Protein AF-A0A974DKS0-F1 (afdb_monomer_lite)

Radius of gyration: 15.14 Å; chains: 1; bounding box: 31×24×41 Å

Secondary structure (DSSP,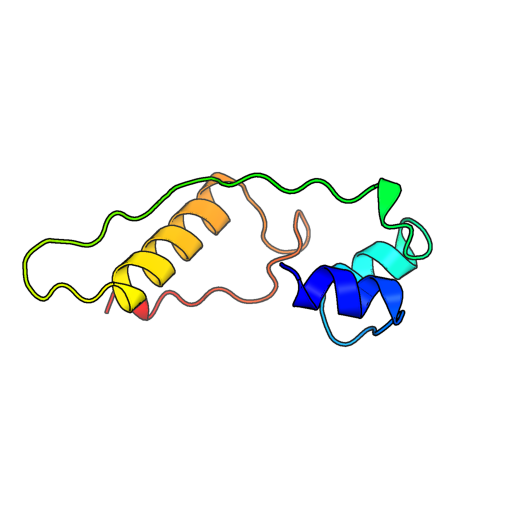 8-state):
-HHHHHHHHTT--SSHHHHHHHHHHTT-GGG---------PPPSS---HHHHHHHHHHHHHHHTT-BTTTSSB-----GGG-

pLDDT: mean 91.58, std 7.36, range [65.62, 97.38]

Organism: Xenopus laevis (NCBI:txid8355)

Sequence (82 aa):
MRDHIYQIASRSETATVSKHFLHCNEGHLSFLRIQGIESIIRMTRGGDRLRKLLQNEVKWIFHLNTREPDGLNVKWDVNCFI

Structure (mmCIF, N/CA/C/O backbone):
data_AF-A0A974DKS0-F1
#
_entry.id   AF-A0A974DKS0-F1
#
loop_
_atom_site.group_PDB
_atom_site.id
_atom_site.type_symbol
_atom_site.label_atom_id
_atom_site.label_alt_id
_atom_site.label_comp_id
_atom_site.label_asym_id
_atom_site.label_entity_id
_atom_site.label_seq_id
_atom_site.pdbx_PDB_ins_code
_atom_site.Cartn_x
_atom_site.Cartn_y
_atom_site.Cartn_z
_atom_site.occupancy
_atom_site.B_iso_or_equiv
_atom_site.auth_seq_id
_atom_site.auth_comp_id
_atom_site.auth_asym_id
_atom_site.auth_atom_id
_atom_site.pdbx_PDB_model_num
ATOM 1 N N . MET A 1 1 ? 3.812 4.775 3.406 1.00 86.50 1 MET A N 1
ATOM 2 C CA . MET A 1 1 ? 3.940 5.380 2.054 1.00 86.50 1 MET A CA 1
ATOM 3 C C . MET A 1 1 ? 5.369 5.707 1.657 1.00 86.50 1 MET A C 1
ATOM 5 O O . MET A 1 1 ? 5.780 5.217 0.616 1.00 86.50 1 MET A O 1
ATOM 9 N N . ARG A 1 2 ? 6.138 6.476 2.446 1.00 92.56 2 ARG A N 1
ATOM 10 C CA . ARG A 1 2 ? 7.559 6.744 2.141 1.00 92.56 2 ARG A CA 1
ATOM 11 C C . ARG A 1 2 ? 8.359 5.455 1.914 1.00 92.56 2 ARG A C 1
ATOM 13 O O . ARG A 1 2 ? 9.112 5.380 0.952 1.00 92.56 2 ARG A O 1
ATOM 20 N N . ASP A 1 3 ? 8.107 4.436 2.732 1.00 94.75 3 ASP A N 1
ATOM 21 C CA . ASP A 1 3 ? 8.791 3.143 2.622 1.00 94.75 3 ASP A CA 1
ATOM 22 C C . ASP A 1 3 ? 8.476 2.418 1.309 1.00 94.75 3 ASP A C 1
ATOM 24 O O . ASP A 1 3 ? 9.385 1.907 0.669 1.00 94.75 3 ASP A O 1
ATOM 28 N N . HIS A 1 4 ? 7.224 2.449 0.837 1.00 93.50 4 HIS A N 1
ATOM 29 C CA . HIS A 1 4 ? 6.869 1.869 -0.465 1.00 93.50 4 HIS A CA 1
ATOM 30 C C . HIS A 1 4 ? 7.539 2.601 -1.629 1.00 93.50 4 HIS A C 1
ATOM 32 O O . HIS A 1 4 ? 8.037 1.953 -2.544 1.00 93.50 4 HIS A O 1
ATOM 38 N N . ILE A 1 5 ? 7.611 3.936 -1.582 1.00 96.25 5 ILE A N 1
ATOM 39 C CA . ILE A 1 5 ? 8.330 4.727 -2.594 1.00 96.25 5 ILE A CA 1
ATOM 40 C C . ILE A 1 5 ? 9.810 4.334 -2.611 1.00 96.25 5 ILE A C 1
ATOM 42 O O . ILE A 1 5 ? 10.377 4.114 -3.678 1.00 96.25 5 ILE A O 1
ATOM 46 N N . TYR A 1 6 ? 10.423 4.208 -1.431 1.00 97.00 6 TYR A N 1
ATOM 47 C CA . TYR A 1 6 ? 11.812 3.780 -1.307 1.00 97.00 6 TYR A CA 1
ATOM 48 C C . TYR A 1 6 ? 12.030 2.356 -1.837 1.00 97.00 6 TYR A C 1
ATOM 50 O O . TYR A 1 6 ? 13.000 2.112 -2.550 1.00 97.00 6 TYR A O 1
ATOM 58 N N . GLN A 1 7 ? 11.126 1.421 -1.545 1.00 97.12 7 GLN A N 1
ATOM 59 C CA . GLN A 1 7 ? 11.205 0.041 -2.035 1.00 97.12 7 GLN A CA 1
ATOM 60 C C . GLN A 1 7 ? 11.122 -0.029 -3.563 1.00 97.12 7 GLN A C 1
ATOM 62 O O . GLN A 1 7 ? 11.943 -0.713 -4.169 1.00 97.12 7 GLN A O 1
ATOM 67 N N . ILE A 1 8 ? 10.211 0.731 -4.182 1.00 96.69 8 ILE A N 1
ATOM 68 C CA . ILE A 1 8 ? 10.109 0.819 -5.647 1.00 96.69 8 ILE A CA 1
ATOM 69 C C . ILE A 1 8 ? 11.395 1.418 -6.230 1.00 96.69 8 ILE A C 1
ATOM 71 O O . ILE A 1 8 ? 11.992 0.839 -7.134 1.00 96.69 8 ILE A O 1
ATOM 75 N N . ALA A 1 9 ? 11.863 2.545 -5.681 1.00 95.88 9 ALA A N 1
ATOM 76 C CA . ALA A 1 9 ? 13.071 3.224 -6.153 1.00 95.88 9 ALA A CA 1
ATOM 77 C C . ALA A 1 9 ? 14.333 2.354 -6.027 1.00 95.88 9 ALA A C 1
ATOM 79 O O . ALA A 1 9 ? 15.186 2.362 -6.910 1.00 95.88 9 ALA A O 1
ATOM 80 N N . SER A 1 10 ? 14.439 1.584 -4.942 1.00 96.81 10 SER A N 1
ATOM 81 C CA . SER A 1 10 ? 15.529 0.625 -4.712 1.00 96.81 10 SER A CA 1
ATOM 82 C C . SER A 1 10 ? 15.336 -0.704 -5.444 1.00 96.81 10 SER A C 1
ATOM 84 O O . SER A 1 10 ? 16.177 -1.591 -5.318 1.00 96.81 10 SER A O 1
ATOM 86 N N . ARG A 1 11 ? 14.247 -0.850 -6.212 1.00 96.19 11 ARG A N 1
ATOM 87 C CA . ARG A 1 11 ? 13.885 -2.067 -6.948 1.00 96.19 11 ARG A CA 1
ATOM 88 C C . ARG A 1 11 ? 13.824 -3.311 -6.053 1.00 96.19 11 ARG A C 1
ATOM 90 O O . ARG A 1 11 ? 14.172 -4.410 -6.471 1.00 96.19 11 ARG A O 1
ATOM 97 N N . SER A 1 12 ? 13.386 -3.140 -4.808 1.00 96.06 12 SER A N 1
ATOM 98 C CA . SER A 1 12 ? 13.242 -4.234 -3.849 1.00 96.06 12 SER A CA 1
ATOM 99 C C . SER A 1 12 ? 11.963 -5.025 -4.114 1.00 96.06 12 SER A C 1
ATOM 101 O O . SER A 1 12 ? 10.881 -4.451 -4.112 1.00 96.06 12 SER A O 1
ATOM 103 N N . GLU A 1 13 ? 12.036 -6.347 -4.244 1.00 94.31 13 GLU A N 1
ATOM 104 C CA . GLU A 1 13 ? 10.846 -7.202 -4.423 1.00 94.31 13 GLU A CA 1
ATOM 105 C C . GLU A 1 13 ? 10.195 -7.659 -3.106 1.00 94.31 13 GLU A C 1
ATOM 107 O O . GLU A 1 13 ? 9.296 -8.498 -3.098 1.00 94.31 13 GLU A O 1
ATOM 112 N N . THR A 1 14 ? 10.633 -7.109 -1.971 1.00 92.44 14 THR A N 1
ATOM 113 C CA . THR A 1 14 ? 10.167 -7.531 -0.639 1.00 92.44 14 THR A CA 1
ATOM 114 C C . THR A 1 14 ? 8.710 -7.165 -0.357 1.00 92.44 14 THR A C 1
ATOM 116 O O . THR A 1 14 ? 8.003 -7.919 0.307 1.00 92.44 14 THR A O 1
ATOM 119 N N . ALA A 1 15 ? 8.247 -6.019 -0.860 1.00 92.94 15 ALA A N 1
ATOM 120 C CA . ALA A 1 15 ? 6.866 -5.573 -0.716 1.00 92.94 15 ALA A CA 1
ATOM 121 C C . ALA A 1 15 ? 6.063 -5.839 -1.991 1.00 92.94 15 ALA A C 1
ATOM 123 O O . ALA A 1 15 ? 6.520 -5.517 -3.090 1.00 92.94 15 ALA A O 1
ATOM 124 N N . THR A 1 16 ? 4.824 -6.317 -1.836 1.00 94.69 16 THR A N 1
ATOM 125 C CA . THR A 1 16 ? 3.906 -6.624 -2.948 1.00 94.69 16 THR A CA 1
ATOM 126 C C . THR A 1 16 ? 3.737 -5.448 -3.909 1.00 94.69 16 THR A C 1
ATOM 128 O O . THR A 1 16 ? 3.804 -5.631 -5.121 1.00 94.69 16 THR A O 1
ATOM 131 N N . VAL A 1 17 ? 3.608 -4.223 -3.383 1.00 94.81 17 VAL A N 1
ATOM 132 C CA . VAL A 1 17 ? 3.501 -3.001 -4.200 1.00 94.81 17 VAL A CA 1
ATOM 133 C C . VAL A 1 17 ? 4.731 -2.808 -5.085 1.00 94.81 17 VAL A C 1
ATOM 135 O O . VAL A 1 17 ? 4.598 -2.540 -6.275 1.00 94.81 17 VAL A O 1
ATOM 138 N N . SER A 1 18 ? 5.928 -2.973 -4.523 1.00 96.56 18 SER A N 1
ATOM 139 C CA . SER A 1 18 ? 7.172 -2.785 -5.267 1.00 96.56 18 SER A CA 1
ATOM 140 C C . SER A 1 18 ? 7.361 -3.860 -6.333 1.00 96.56 18 SER A C 1
ATOM 142 O O . SER A 1 18 ? 7.634 -3.544 -7.490 1.00 96.56 18 SER A O 1
ATOM 144 N N . LYS A 1 19 ? 7.099 -5.123 -5.978 1.00 96.56 19 LYS A N 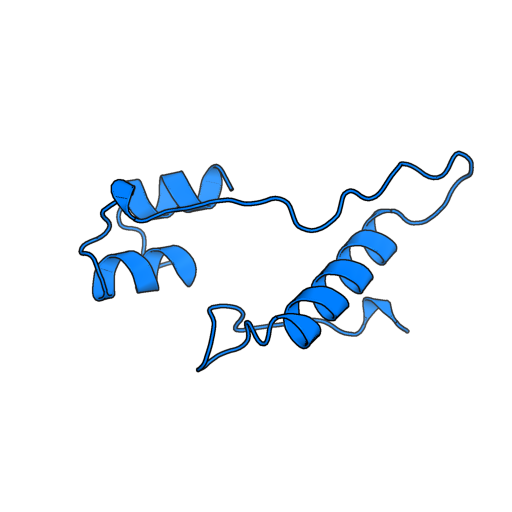1
ATOM 145 C CA . LYS A 1 19 ? 7.117 -6.245 -6.921 1.00 96.56 19 LYS A CA 1
ATOM 146 C C . LYS A 1 19 ? 6.157 -6.022 -8.098 1.00 96.56 19 LYS A C 1
ATOM 148 O O . LYS A 1 19 ? 6.541 -6.225 -9.246 1.00 96.56 19 LYS A O 1
ATOM 153 N N . HIS A 1 20 ? 4.937 -5.557 -7.827 1.00 96.12 20 HIS A N 1
ATOM 154 C CA . HIS A 1 20 ? 3.955 -5.244 -8.866 1.00 96.12 20 HIS A CA 1
ATOM 155 C C . HIS A 1 20 ? 4.432 -4.120 -9.798 1.00 96.12 20 HIS A C 1
ATOM 157 O O . HIS A 1 20 ? 4.370 -4.267 -11.015 1.00 96.12 20 HIS A O 1
ATOM 163 N N . PHE A 1 21 ? 4.966 -3.023 -9.251 1.00 97.19 21 PHE A N 1
ATOM 164 C CA . PHE A 1 21 ? 5.509 -1.923 -10.057 1.00 97.19 21 PHE A CA 1
ATOM 165 C C . PHE A 1 21 ? 6.663 -2.382 -10.954 1.00 97.19 21 PHE A C 1
ATOM 167 O O . PHE A 1 21 ? 6.680 -2.076 -12.144 1.00 97.19 21 PHE A O 1
ATOM 174 N N . LEU A 1 22 ? 7.600 -3.167 -10.418 1.00 97.38 22 LEU A N 1
ATOM 175 C CA . LEU A 1 22 ? 8.712 -3.705 -11.204 1.00 97.38 22 LEU A CA 1
ATOM 176 C C . LEU A 1 22 ? 8.234 -4.564 -12.377 1.00 97.38 22 LEU A C 1
ATOM 178 O O . LEU A 1 22 ? 8.806 -4.472 -13.460 1.00 97.38 22 LEU A O 1
ATOM 182 N N . HIS A 1 23 ? 7.178 -5.352 -12.177 1.00 96.50 23 HIS A N 1
ATOM 183 C CA . HIS A 1 23 ? 6.630 -6.218 -13.215 1.00 96.50 23 HIS A CA 1
ATOM 184 C C . HIS A 1 23 ? 5.791 -5.466 -14.260 1.00 96.50 23 HIS A C 1
ATOM 186 O O . HIS A 1 23 ? 5.904 -5.744 -15.449 1.00 96.50 23 HIS A O 1
ATOM 192 N N . CYS A 1 24 ? 4.952 -4.519 -13.835 1.00 95.81 24 CYS A N 1
ATOM 193 C CA . CYS A 1 24 ? 3.963 -3.888 -14.712 1.00 95.81 24 CYS A CA 1
ATOM 194 C C . CYS A 1 24 ? 4.441 -2.580 -15.356 1.00 95.81 24 CYS A C 1
ATOM 196 O O . CYS A 1 24 ? 3.894 -2.179 -16.380 1.00 95.81 24 CYS A O 1
ATOM 198 N N . ASN A 1 25 ? 5.410 -1.884 -14.752 1.00 95.75 25 ASN A N 1
ATOM 199 C CA . ASN A 1 25 ? 5.889 -0.585 -15.234 1.00 95.75 25 ASN A CA 1
ATOM 200 C C . ASN A 1 25 ? 7.385 -0.348 -14.981 1.00 95.75 25 ASN A C 1
ATOM 202 O O . ASN A 1 25 ? 7.805 0.798 -14.846 1.00 95.75 25 ASN A O 1
ATOM 206 N N . GLU A 1 26 ? 8.185 -1.410 -14.867 1.00 96.12 26 GLU A N 1
ATOM 207 C CA . GLU A 1 26 ? 9.642 -1.347 -14.666 1.00 96.12 26 GLU A CA 1
ATOM 208 C C . GLU A 1 26 ? 10.094 -0.588 -13.401 1.00 96.12 26 GLU A C 1
ATOM 210 O O . GLU A 1 26 ? 11.281 -0.286 -13.239 1.00 96.12 26 GLU A O 1
ATOM 215 N N . GLY A 1 27 ? 9.179 -0.317 -12.463 1.00 95.81 27 GLY A N 1
ATOM 216 C CA . GLY A 1 27 ? 9.451 0.454 -11.248 1.00 95.81 27 GLY A CA 1
ATOM 217 C C . GLY A 1 27 ? 9.316 1.972 -11.419 1.00 95.81 27 GLY A C 1
ATOM 218 O O . GLY A 1 27 ? 9.806 2.729 -10.577 1.00 95.81 27 GLY A O 1
ATOM 219 N N . HIS A 1 28 ? 8.673 2.453 -12.485 1.00 96.62 28 HIS A N 1
ATOM 220 C CA . HIS A 1 28 ? 8.496 3.883 -12.723 1.00 96.62 28 HIS A CA 1
ATOM 221 C C . HIS A 1 28 ? 7.519 4.523 -11.719 1.00 96.62 28 HIS A C 1
ATOM 223 O O . HIS A 1 28 ? 6.299 4.359 -11.783 1.00 96.62 28 HIS A O 1
ATOM 229 N N . LEU A 1 29 ? 8.057 5.347 -10.813 1.00 95.88 29 LEU A N 1
ATOM 230 C CA . LEU A 1 29 ? 7.281 6.068 -9.794 1.00 95.88 29 LEU A CA 1
ATOM 231 C C . LEU A 1 29 ? 6.280 7.086 -10.363 1.00 95.88 29 LEU A C 1
ATOM 233 O O . LEU A 1 29 ? 5.352 7.467 -9.656 1.00 95.88 29 LEU A O 1
ATOM 237 N N . SER A 1 30 ? 6.424 7.515 -11.620 1.00 96.38 30 SER A N 1
ATOM 238 C CA . SER A 1 30 ? 5.476 8.424 -12.284 1.00 96.38 30 SER A CA 1
ATOM 239 C C . SER A 1 30 ? 4.056 7.851 -12.380 1.00 96.38 30 SER A C 1
ATOM 241 O O . SER A 1 30 ? 3.096 8.615 -12.474 1.00 96.38 30 SER A O 1
ATOM 243 N N . PHE A 1 31 ? 3.909 6.524 -12.313 1.00 95.56 31 PHE A N 1
ATOM 244 C CA . PHE A 1 31 ? 2.612 5.844 -12.305 1.00 95.56 31 PHE A CA 1
ATOM 245 C C . PHE A 1 31 ? 1.994 5.725 -10.903 1.00 95.56 31 PHE A C 1
ATOM 247 O O . PHE A 1 31 ? 0.838 5.322 -10.775 1.00 95.56 31 PHE A O 1
ATOM 254 N N . LEU A 1 32 ? 2.722 6.087 -9.839 1.00 94.56 32 LEU A N 1
ATOM 255 C CA . LEU A 1 32 ? 2.211 6.024 -8.474 1.00 94.56 32 LEU A CA 1
ATOM 256 C C . LEU A 1 32 ? 1.301 7.218 -8.175 1.00 94.56 32 LEU A C 1
ATOM 258 O O . LEU A 1 32 ? 1.714 8.376 -8.227 1.00 94.56 32 LEU A O 1
ATOM 262 N N . ARG A 1 33 ? 0.065 6.924 -7.769 1.00 95.12 33 ARG A N 1
ATOM 263 C CA . ARG A 1 33 ? -0.874 7.904 -7.212 1.00 95.12 33 ARG A CA 1
ATOM 264 C C . ARG A 1 33 ? -1.243 7.506 -5.792 1.00 95.12 33 ARG A C 1
ATOM 266 O O . ARG A 1 33 ? -1.420 6.328 -5.500 1.00 95.12 33 ARG A O 1
ATOM 273 N N . ILE A 1 34 ? -1.344 8.496 -4.911 1.00 94.00 34 ILE A N 1
ATOM 274 C CA . ILE A 1 34 ? -1.644 8.292 -3.493 1.00 94.00 34 ILE A CA 1
ATOM 275 C C . ILE A 1 34 ? -2.830 9.171 -3.127 1.00 94.00 34 ILE A C 1
ATOM 277 O O . ILE A 1 34 ? -2.828 10.370 -3.402 1.00 94.00 34 ILE A O 1
ATOM 281 N N . GLN A 1 35 ? -3.819 8.574 -2.472 1.00 94.38 35 GLN A N 1
ATOM 282 C CA . GLN A 1 35 ? -5.002 9.265 -1.985 1.00 94.38 35 GLN A CA 1
ATOM 283 C C . GLN A 1 35 ? -5.322 8.783 -0.570 1.00 94.38 35 GLN A C 1
ATOM 285 O O . GLN A 1 35 ? -5.316 7.584 -0.298 1.00 94.38 35 GLN A O 1
ATOM 290 N N . GLY A 1 36 ? -5.591 9.719 0.340 1.00 94.38 36 GLY A N 1
ATOM 291 C CA . GLY A 1 36 ? -6.149 9.384 1.649 1.00 94.38 36 GLY A CA 1
ATOM 292 C C . GLY A 1 36 ? -7.632 9.041 1.515 1.00 94.38 36 GLY A C 1
ATOM 293 O O . GLY A 1 36 ? -8.371 9.805 0.899 1.00 94.38 36 GLY A O 1
ATOM 294 N N . ILE A 1 37 ? -8.058 7.910 2.083 1.00 95.31 37 ILE A N 1
ATOM 295 C CA . ILE A 1 37 ? -9.457 7.452 2.029 1.00 95.31 37 ILE A CA 1
ATOM 296 C C . ILE A 1 37 ? -10.256 8.012 3.213 1.00 95.31 37 ILE A C 1
ATOM 298 O O . ILE A 1 37 ? -11.282 8.657 3.032 1.00 95.31 37 ILE A O 1
ATOM 302 N N . GLU A 1 38 ? -9.772 7.793 4.436 1.00 94.62 38 GLU A N 1
ATOM 303 C CA . GLU A 1 38 ? -10.443 8.218 5.665 1.00 94.62 38 GLU A CA 1
ATOM 304 C C . GLU A 1 38 ? -9.409 8.672 6.700 1.00 94.62 38 GLU A C 1
ATOM 306 O O . GLU A 1 38 ? -8.370 8.035 6.884 1.00 94.62 38 GLU A O 1
ATOM 311 N N . SER A 1 39 ? -9.698 9.775 7.398 1.00 91.44 39 SER A N 1
ATOM 312 C CA . SER A 1 39 ? -8.892 10.251 8.524 1.00 91.44 39 SER A CA 1
ATOM 313 C C . SER A 1 39 ? -9.575 9.906 9.842 1.00 91.44 39 SER A C 1
ATOM 315 O O . SER A 1 39 ? -10.693 10.345 10.111 1.00 91.44 39 SER A O 1
ATOM 317 N N . ILE A 1 40 ? -8.894 9.139 10.696 1.00 86.12 40 ILE A N 1
ATOM 318 C CA . ILE A 1 40 ? -9.405 8.796 12.026 1.00 86.12 40 ILE A CA 1
ATOM 319 C C . ILE A 1 40 ? -8.974 9.873 13.020 1.00 86.12 40 ILE A C 1
ATOM 321 O O . ILE A 1 40 ? -7.810 9.942 13.427 1.00 86.12 40 ILE A O 1
ATOM 325 N N . ILE A 1 41 ? -9.934 10.700 13.432 1.00 82.31 41 ILE A N 1
ATOM 326 C CA . ILE A 1 41 ? -9.729 11.744 14.439 1.00 82.31 41 ILE A CA 1
ATOM 327 C C . ILE A 1 41 ? -9.456 11.093 15.802 1.00 82.31 41 ILE A C 1
ATOM 329 O O . ILE A 1 41 ? -10.079 10.094 16.174 1.00 82.31 41 ILE A O 1
ATOM 333 N N . ARG A 1 42 ? -8.511 11.664 16.561 1.00 69.88 42 ARG A N 1
ATOM 334 C CA . ARG A 1 42 ? -8.215 11.233 17.933 1.00 69.88 42 ARG A CA 1
ATOM 335 C C . ARG A 1 42 ? -9.471 11.382 18.792 1.00 69.88 42 ARG A C 1
ATOM 337 O O . ARG A 1 42 ? -9.978 12.487 18.955 1.00 69.88 42 ARG A O 1
ATOM 344 N N . MET A 1 43 ? -9.953 10.277 19.357 1.00 69.00 43 MET A N 1
ATOM 345 C CA . MET A 1 43 ? -11.023 10.334 20.349 1.00 69.00 43 MET A CA 1
ATOM 346 C C . MET A 1 43 ? -10.478 11.008 21.613 1.00 69.00 43 MET A C 1
ATOM 348 O O . MET A 1 43 ? -9.401 10.659 22.091 1.00 69.00 43 MET A O 1
ATOM 352 N N . THR A 1 44 ? -11.212 11.982 22.146 1.00 67.06 44 THR A N 1
ATOM 353 C CA . THR A 1 44 ? -10.815 12.814 23.296 1.00 67.06 44 THR A CA 1
ATOM 354 C C . THR A 1 44 ? -10.643 12.033 24.602 1.00 67.06 44 THR A C 1
ATOM 356 O O . THR A 1 44 ? -10.102 12.574 25.561 1.00 67.06 44 THR A O 1
ATOM 359 N N . ARG A 1 45 ? -11.075 10.765 24.665 1.00 69.50 45 ARG A N 1
ATOM 360 C CA . ARG A 1 45 ? -10.982 9.909 25.857 1.00 69.50 45 ARG A CA 1
ATOM 361 C C . ARG A 1 45 ? -10.596 8.476 25.489 1.00 69.50 45 ARG A C 1
ATOM 363 O O . ARG A 1 45 ? -11.443 7.722 25.028 1.00 69.50 45 ARG A O 1
ATOM 370 N N . GLY A 1 46 ? -9.327 8.116 25.692 1.00 65.62 46 GLY A N 1
ATOM 371 C CA . GLY A 1 46 ? -8.855 6.744 25.958 1.00 65.62 46 GLY A CA 1
ATOM 372 C C . GLY A 1 46 ? -9.146 5.619 24.952 1.00 65.62 46 GLY A C 1
ATOM 373 O O . GLY A 1 46 ? -8.834 4.475 25.254 1.00 65.62 46 GLY A O 1
ATOM 374 N N . GLY A 1 47 ? -9.748 5.887 23.793 1.00 73.44 47 GLY A N 1
ATOM 375 C CA . GLY A 1 47 ? -10.090 4.836 22.835 1.00 73.44 47 GLY A CA 1
ATOM 376 C C . GLY A 1 47 ? -8.865 4.222 22.155 1.00 73.44 47 GLY A C 1
ATOM 377 O O . GLY A 1 47 ? -7.904 4.927 21.839 1.00 73.44 47 GLY A O 1
ATOM 378 N N . ASP A 1 48 ? -8.933 2.918 21.868 1.00 85.56 48 ASP A N 1
ATOM 379 C CA . ASP A 1 48 ? -7.890 2.211 21.125 1.00 85.56 48 ASP A CA 1
ATOM 380 C C . ASP A 1 48 ? -7.888 2.643 19.650 1.00 85.56 48 ASP A C 1
ATOM 382 O O . ASP A 1 48 ? -8.642 2.154 18.799 1.00 85.56 48 ASP A O 1
ATOM 386 N N . ARG A 1 49 ? -7.030 3.624 19.358 1.00 86.25 49 ARG A N 1
ATOM 387 C CA . ARG A 1 49 ? -6.824 4.162 18.013 1.00 86.25 49 ARG A CA 1
ATOM 388 C C . ARG A 1 49 ? -6.281 3.104 17.058 1.00 86.25 49 ARG A C 1
ATOM 390 O O . ARG A 1 49 ? -6.631 3.156 15.881 1.00 86.25 49 ARG A O 1
ATOM 397 N N . LEU A 1 50 ? -5.435 2.192 17.536 1.00 89.06 50 LEU A N 1
ATOM 398 C CA . LEU A 1 50 ? -4.847 1.155 16.694 1.00 89.06 50 LEU A CA 1
ATOM 399 C C . LEU A 1 50 ? -5.931 0.178 16.251 1.00 89.06 50 LEU A C 1
ATOM 401 O O . LEU A 1 50 ? -6.083 -0.043 15.052 1.00 89.06 50 LEU A O 1
ATOM 405 N N . ARG A 1 51 ? -6.761 -0.301 17.183 1.00 90.12 51 ARG A N 1
ATOM 406 C CA . ARG A 1 51 ? -7.895 -1.167 16.840 1.00 90.12 51 ARG A CA 1
ATOM 407 C C . ARG A 1 51 ? -8.827 -0.511 15.823 1.00 90.12 51 ARG A C 1
ATOM 409 O O . ARG A 1 51 ? -9.211 -1.149 14.850 1.00 90.12 51 ARG A O 1
ATOM 416 N N . LYS A 1 52 ? -9.139 0.780 15.988 1.00 90.69 52 LYS A N 1
ATOM 417 C CA . LYS A 1 52 ? -9.994 1.508 15.033 1.00 90.69 52 LYS A CA 1
ATOM 418 C C . LYS A 1 52 ? -9.340 1.685 13.656 1.00 90.69 52 LYS A C 1
ATOM 420 O O . LYS A 1 52 ? -10.040 1.623 12.650 1.00 90.69 52 LYS A O 1
ATOM 425 N N . LEU A 1 53 ? -8.021 1.898 13.603 1.00 92.19 53 LEU A N 1
ATOM 426 C CA . LEU A 1 53 ? -7.266 1.924 12.344 1.00 92.19 53 LEU A CA 1
ATOM 427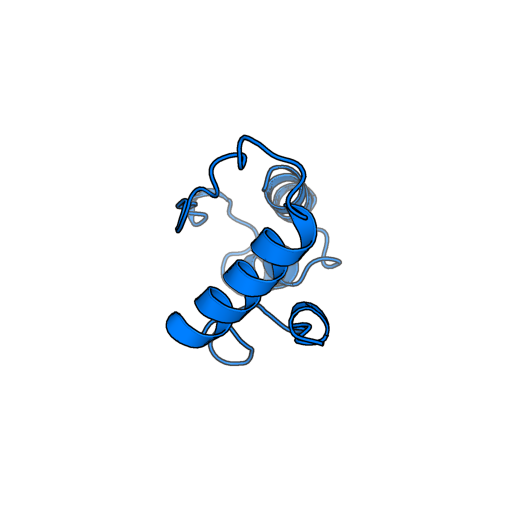 C C . LEU A 1 53 ? -7.358 0.579 11.621 1.00 92.19 53 LEU A C 1
ATOM 429 O O . LEU A 1 53 ? -7.717 0.570 10.449 1.00 92.19 53 LEU A O 1
ATOM 433 N N . LEU A 1 54 ? -7.128 -0.529 12.330 1.00 92.88 54 LEU A N 1
ATOM 434 C CA . LEU A 1 54 ? -7.190 -1.881 11.763 1.00 92.88 54 LEU A CA 1
ATOM 435 C C . LEU A 1 54 ? -8.602 -2.239 11.270 1.00 92.88 54 LEU A C 1
ATOM 437 O O . LEU A 1 54 ? -8.770 -2.739 10.161 1.00 92.88 54 LEU A O 1
ATOM 441 N N . GLN A 1 55 ? -9.640 -1.906 12.040 1.00 93.12 55 GLN A N 1
ATOM 442 C CA . GLN A 1 55 ? -11.031 -2.125 11.623 1.00 93.12 55 GLN A CA 1
ATOM 443 C C . GLN A 1 55 ? -11.387 -1.330 10.357 1.00 93.12 55 GLN A C 1
ATOM 445 O O . GLN A 1 55 ? -12.044 -1.854 9.455 1.00 93.12 55 GLN A O 1
ATOM 450 N N . ASN A 1 56 ? -10.942 -0.071 10.265 1.00 94.44 56 ASN A N 1
ATOM 451 C CA . ASN A 1 56 ? -11.159 0.750 9.074 1.00 94.44 56 ASN A CA 1
ATOM 452 C C . ASN A 1 56 ? -10.339 0.260 7.873 1.00 94.44 56 ASN A C 1
ATOM 454 O O . ASN A 1 56 ? -10.836 0.310 6.751 1.00 94.44 56 ASN A O 1
ATOM 458 N N . GLU A 1 57 ? -9.125 -0.245 8.086 1.00 94.62 57 GLU A N 1
ATOM 459 C CA . GLU A 1 57 ? -8.334 -0.890 7.036 1.00 94.62 57 GLU A CA 1
ATOM 460 C C . GLU A 1 57 ? -9.085 -2.092 6.451 1.00 94.62 57 GLU A C 1
ATOM 462 O O . GLU A 1 57 ? -9.329 -2.121 5.246 1.00 94.62 57 GLU A O 1
ATOM 467 N N . VAL A 1 58 ? -9.568 -3.017 7.290 1.00 95.69 58 VAL A N 1
ATOM 468 C CA . VAL A 1 58 ? -10.372 -4.168 6.838 1.00 95.69 58 VAL A CA 1
ATOM 469 C C . VAL A 1 58 ? -11.621 -3.720 6.080 1.00 95.69 58 VAL A C 1
ATOM 471 O O . VAL A 1 58 ? -11.915 -4.238 4.998 1.00 95.69 58 VAL A O 1
ATOM 474 N N . LYS A 1 59 ? -12.341 -2.728 6.618 1.00 95.81 59 LYS A N 1
ATOM 475 C CA . LYS A 1 59 ? -13.517 -2.146 5.964 1.00 95.81 59 LYS A CA 1
ATOM 476 C C . LYS A 1 59 ? -13.167 -1.669 4.554 1.00 95.81 59 LYS A C 1
ATOM 478 O O . LYS A 1 59 ? -13.861 -2.047 3.613 1.00 95.81 59 LYS A O 1
ATOM 483 N N . TRP A 1 60 ? -12.118 -0.867 4.382 1.00 96.81 60 TRP A N 1
ATOM 484 C CA . TRP A 1 60 ? -11.767 -0.309 3.073 1.00 96.81 60 TRP A CA 1
ATOM 485 C C . TRP A 1 60 ? -11.161 -1.336 2.117 1.00 96.81 60 TRP A C 1
ATOM 487 O O . TRP A 1 60 ? -11.457 -1.272 0.924 1.00 96.81 60 TRP A O 1
ATOM 497 N N . ILE A 1 61 ? -10.415 -2.327 2.616 1.00 96.25 61 ILE A N 1
ATOM 498 C CA . ILE A 1 61 ? -9.958 -3.468 1.807 1.00 96.25 61 ILE A CA 1
ATOM 499 C C . ILE A 1 61 ? -11.155 -4.176 1.164 1.00 96.25 61 ILE A C 1
ATOM 501 O O . ILE A 1 61 ? -11.129 -4.455 -0.038 1.00 96.25 61 ILE A O 1
ATOM 505 N N . PHE A 1 62 ? -12.212 -4.417 1.947 1.00 94.88 62 PHE A N 1
ATOM 506 C CA . PHE A 1 62 ? -13.443 -5.039 1.467 1.00 94.88 62 PHE A CA 1
ATOM 507 C C . PHE A 1 62 ? -14.211 -4.136 0.492 1.00 94.88 62 PHE A C 1
ATOM 509 O O . PHE A 1 62 ? -14.519 -4.562 -0.617 1.00 94.88 62 PHE A O 1
ATOM 516 N N . HIS A 1 63 ? -14.486 -2.883 0.871 1.00 96.56 63 HIS A N 1
ATOM 517 C CA . HIS A 1 63 ? -15.319 -1.974 0.068 1.00 96.56 63 HIS A CA 1
ATOM 518 C C . HIS A 1 63 ? -14.690 -1.608 -1.282 1.00 96.56 63 HIS A C 1
ATOM 520 O O . HIS A 1 63 ? -15.416 -1.409 -2.251 1.00 96.56 63 HIS A O 1
ATOM 526 N N . LEU A 1 64 ? -13.359 -1.509 -1.353 1.00 96.38 64 LEU A N 1
ATOM 527 C CA . LEU A 1 64 ? -12.639 -1.176 -2.586 1.00 96.38 64 LEU A CA 1
ATOM 528 C C . LEU A 1 64 ? -12.204 -2.413 -3.388 1.00 96.38 64 LEU A C 1
ATOM 530 O O . LEU A 1 64 ? -11.558 -2.253 -4.417 1.00 96.38 64 LEU A O 1
ATOM 534 N N . ASN A 1 65 ? -12.515 -3.625 -2.912 1.00 95.94 65 ASN A N 1
ATOM 535 C CA . ASN A 1 65 ? -12.074 -4.897 -3.491 1.00 95.94 65 ASN A CA 1
ATOM 536 C C . ASN A 1 65 ? -10.569 -4.928 -3.832 1.00 95.94 65 ASN A C 1
ATOM 538 O O . ASN A 1 65 ? -10.167 -5.238 -4.946 1.00 95.94 65 ASN A O 1
ATOM 542 N N . THR A 1 66 ? -9.714 -4.583 -2.867 1.00 96.19 66 THR A N 1
ATOM 543 C CA . THR A 1 66 ? -8.261 -4.434 -3.110 1.00 96.19 66 THR A CA 1
ATOM 544 C C . THR A 1 66 ? -7.441 -5.676 -2.747 1.00 96.19 66 THR A C 1
ATOM 546 O O . THR A 1 66 ? -6.228 -5.575 -2.555 1.00 96.19 66 THR A O 1
ATOM 5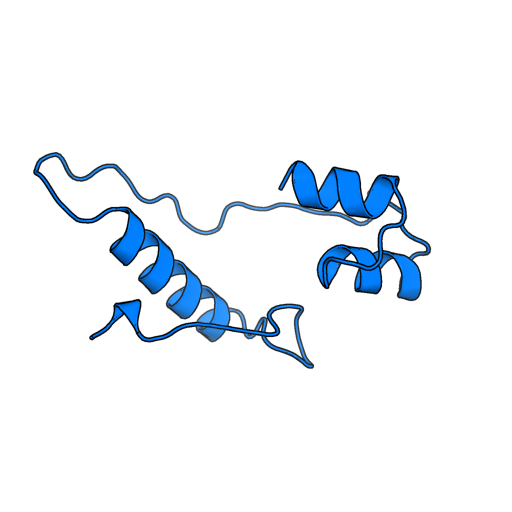49 N N . ARG A 1 67 ? -8.086 -6.839 -2.616 1.00 95.19 67 ARG A N 1
ATOM 550 C CA . ARG A 1 67 ? -7.428 -8.124 -2.319 1.00 95.19 67 ARG A CA 1
ATOM 551 C C . ARG A 1 67 ? -6.932 -8.779 -3.600 1.00 95.19 67 ARG A C 1
ATOM 553 O O . ARG A 1 67 ? -7.533 -8.579 -4.649 1.00 95.19 67 ARG A O 1
ATOM 560 N N . GLU A 1 68 ? -5.892 -9.599 -3.508 1.00 93.19 68 GLU A N 1
ATOM 561 C CA . GLU A 1 68 ? -5.481 -10.423 -4.651 1.00 93.19 68 GLU A CA 1
ATOM 562 C C . GLU A 1 68 ? -6.631 -11.348 -5.112 1.00 93.19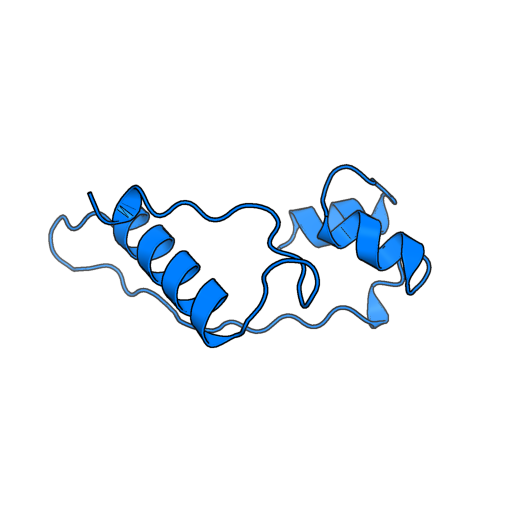 68 GLU A C 1
ATOM 564 O O . GLU A 1 68 ? -7.360 -11.881 -4.266 1.00 93.19 68 GLU A O 1
ATOM 569 N N . PRO A 1 69 ? -6.809 -11.551 -6.433 1.00 92.44 69 PRO A N 1
ATOM 570 C CA . PRO A 1 69 ? -5.957 -11.064 -7.529 1.00 92.44 69 PRO A CA 1
ATOM 571 C C . PRO A 1 69 ? -6.276 -9.638 -8.025 1.00 92.44 69 PRO A C 1
ATOM 573 O O . PRO A 1 69 ? -5.485 -9.078 -8.778 1.00 92.44 69 PRO A O 1
ATOM 576 N N . ASP A 1 70 ? -7.396 -9.042 -7.612 1.00 93.19 70 ASP A N 1
ATOM 577 C CA . ASP A 1 70 ? -7.882 -7.755 -8.143 1.00 93.19 70 ASP A CA 1
ATOM 578 C C . ASP A 1 70 ? -7.159 -6.528 -7.552 1.00 93.19 70 ASP A C 1
ATOM 580 O O . ASP A 1 70 ? -7.254 -5.414 -8.071 1.00 93.19 70 ASP A O 1
ATOM 584 N N . GLY A 1 71 ? -6.414 -6.718 -6.464 1.00 95.19 71 GLY A N 1
ATOM 585 C CA . GLY A 1 71 ? -5.586 -5.701 -5.828 1.00 95.19 71 GLY A CA 1
ATOM 586 C C . GLY A 1 71 ? -4.367 -6.289 -5.121 1.00 95.19 71 GLY A C 1
ATOM 587 O O . GLY A 1 71 ? -4.037 -7.457 -5.276 1.00 95.19 71 GLY A O 1
ATOM 588 N N . LEU A 1 72 ? -3.668 -5.454 -4.349 1.00 95.0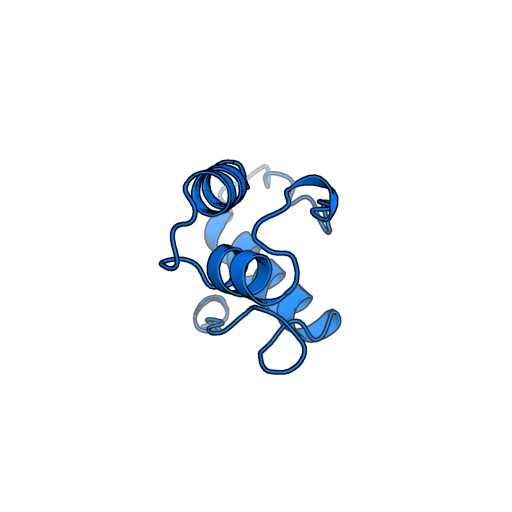6 72 LEU A N 1
ATOM 589 C CA . LEU A 1 72 ? -2.336 -5.766 -3.807 1.00 95.06 72 LEU A CA 1
ATOM 590 C C . LEU A 1 72 ? -2.340 -6.184 -2.324 1.00 95.06 72 LEU A C 1
ATOM 592 O O . LEU A 1 72 ? -1.273 -6.414 -1.750 1.00 95.06 72 LEU A O 1
ATOM 596 N N . ASN A 1 73 ? -3.512 -6.276 -1.683 1.00 94.88 73 ASN A N 1
ATOM 597 C CA . ASN A 1 73 ? -3.628 -6.755 -0.304 1.00 94.88 73 ASN A CA 1
ATOM 598 C C . ASN A 1 73 ? -3.638 -8.291 -0.261 1.00 94.88 73 ASN A C 1
ATOM 600 O O . ASN A 1 73 ? -4.668 -8.924 -0.491 1.00 94.88 73 ASN A O 1
ATOM 604 N N . VAL A 1 74 ? -2.485 -8.877 0.077 1.00 90.75 74 VAL A N 1
ATOM 605 C CA . VAL A 1 74 ? -2.291 -10.338 0.211 1.00 90.75 74 VAL A CA 1
ATOM 606 C C . VAL A 1 74 ? -2.886 -10.876 1.516 1.00 90.75 74 VAL A C 1
ATOM 608 O O . VAL A 1 74 ? -3.439 -11.971 1.573 1.00 90.75 74 VAL A O 1
ATOM 611 N N . LYS A 1 75 ? -2.750 -10.107 2.600 1.00 85.25 75 LYS A N 1
ATOM 612 C CA . LYS A 1 75 ? -3.217 -10.464 3.943 1.00 85.25 75 LYS A CA 1
ATOM 613 C C . LYS A 1 75 ? -4.119 -9.359 4.471 1.00 85.25 75 LYS A C 1
ATOM 615 O O . LYS A 1 75 ? -3.875 -8.187 4.211 1.00 85.25 75 LYS A O 1
ATOM 620 N N . TRP A 1 76 ? -5.131 -9.748 5.233 1.00 83.56 76 TRP A N 1
ATOM 621 C CA . TRP A 1 76 ? -6.014 -8.846 5.964 1.00 83.56 76 TRP A CA 1
ATOM 622 C C . TRP A 1 76 ? -6.408 -9.538 7.272 1.00 83.56 76 TRP A C 1
ATOM 624 O O . TRP A 1 76 ? -6.711 -10.731 7.268 1.00 83.56 76 TRP A O 1
ATOM 634 N N . ASP A 1 77 ? -6.335 -8.817 8.390 1.00 84.88 77 ASP A N 1
ATOM 635 C CA . ASP A 1 77 ? -6.541 -9.385 9.724 1.00 84.88 77 ASP A CA 1
ATOM 636 C C . ASP A 1 77 ? -7.854 -8.889 10.346 1.00 84.88 77 ASP A C 1
ATOM 638 O O . ASP A 1 77 ? -8.014 -7.706 10.653 1.00 84.88 77 ASP A O 1
ATOM 642 N N . VAL A 1 78 ? -8.793 -9.814 10.559 1.00 89.88 78 VAL A N 1
ATOM 643 C CA . VAL A 1 78 ? -10.100 -9.546 11.182 1.00 89.88 78 VAL A CA 1
ATOM 644 C C . VAL A 1 78 ? -10.106 -9.710 12.699 1.00 89.88 78 VAL A C 1
ATOM 646 O O . VAL A 1 78 ? -11.128 -9.440 13.326 1.00 89.88 78 VAL A O 1
ATOM 649 N N . ASN A 1 79 ? -8.989 -10.096 13.319 1.00 91.31 79 ASN A N 1
ATOM 650 C CA . ASN A 1 79 ? -8.905 -10.238 14.776 1.00 91.31 79 ASN A CA 1
ATOM 651 C C . ASN A 1 79 ? -9.156 -8.912 15.505 1.00 91.31 79 ASN A C 1
ATOM 653 O O . ASN A 1 79 ? -9.527 -8.911 16.669 1.00 91.31 79 ASN A O 1
ATOM 657 N N . CYS A 1 80 ? -9.033 -7.775 14.814 1.00 88.50 80 CYS A N 1
ATOM 658 C CA . CYS A 1 80 ? -9.393 -6.466 15.352 1.00 88.50 80 CYS A CA 1
ATOM 659 C C . CYS A 1 80 ? -10.892 -6.309 15.706 1.00 88.50 80 CYS A C 1
ATOM 661 O O . CYS A 1 80 ? -11.260 -5.293 16.304 1.00 88.50 80 CYS A O 1
ATOM 663 N N . PHE A 1 81 ? -11.752 -7.272 15.353 1.00 86.56 81 PHE A N 1
ATOM 664 C CA . PHE A 1 81 ? -13.178 -7.310 15.711 1.00 86.56 81 PHE A CA 1
ATOM 665 C C . PHE A 1 81 ? -13.518 -8.238 16.890 1.00 86.56 81 PHE A C 1
ATOM 667 O O . PHE A 1 81 ? -14.670 -8.232 17.324 1.00 86.56 81 PHE A O 1
ATOM 674 N N . ILE A 1 82 ? -12.552 -9.013 17.390 1.00 82.62 82 ILE A N 1
ATOM 675 C CA . ILE A 1 82 ? -12.696 -9.946 18.521 1.00 82.62 82 ILE A CA 1
ATOM 676 C C . ILE A 1 82 ? -12.153 -9.271 19.787 1.00 82.62 82 ILE A C 1
ATOM 678 O O . ILE A 1 82 ? -12.794 -9.422 20.849 1.00 82.62 82 ILE A O 1
#

Foldseek 3Di:
DVVLLVCLVVCPCPALSNVVCCVPPVSDCVPDDDDDDDDDDDDPDDDDPVLVVLVVVLVCCVVVVQDPPNHRPPDHDPPSVD